Protein AF-A0A7C0UK29-F1 (afdb_monomer)

Solvent-accessible surface area (backbone atoms only — not comparable to full-atom values): 3893 Å² total; per-residue (Å²): 133,86,81,76,54,87,86,85,76,58,69,71,56,53,54,50,50,58,52,37,49,76,75,37,52,72,60,38,53,41,48,51,55,51,51,52,49,41,42,78,42,76,79,78,51,52,72,42,64,77,99,39,57,94,43,62,56,80,86,78,121

Mean predicted aligned error: 4.21 Å

Foldseek 3Di:
DQDFDDDDDDPVRVVVLVVCCVVPVPQSVLVVVVVSVCRRPVPPAQQDDDPRGPDGDDDRD

Secondary structure (DSSP, 8-state):
--PPPP----HHHHHHHHHHHHH-HHHHHHHHHHHHHHHH-TTSSEEP-GGGTT-EE----

Radius of gyration: 12.96 Å; Cα contacts (8 Å, |Δi|>4): 41; chains: 1; bounding box: 26×35×25 Å

Structure (mmCIF, N/CA/C/O backbone):
data_AF-A0A7C0UK29-F1
#
_entry.id   AF-A0A7C0UK29-F1
#
loop_
_atom_site.group_PDB
_atom_site.id
_atom_site.type_symbol
_atom_site.label_atom_id
_atom_site.label_alt_id
_atom_site.label_comp_id
_atom_site.label_asym_id
_atom_site.label_entity_id
_atom_site.label_seq_id
_atom_site.pdbx_PDB_ins_code
_atom_site.Cartn_x
_atom_site.Cartn_y
_atom_site.Cartn_z
_atom_site.occupancy
_atom_site.B_iso_or_equiv
_atom_site.auth_seq_id
_atom_site.auth_comp_id
_atom_site.auth_asym_id
_atom_site.auth_atom_id
_atom_site.pdbx_PDB_model_num
ATOM 1 N N . MET A 1 1 ? 13.906 16.602 -13.075 1.00 41.03 1 MET A N 1
ATOM 2 C CA . MET A 1 1 ? 12.437 16.454 -13.071 1.00 41.03 1 MET A CA 1
ATOM 3 C C . MET A 1 1 ? 12.154 14.967 -12.963 1.00 41.03 1 MET A C 1
ATOM 5 O O . MET A 1 1 ? 12.434 14.253 -13.912 1.00 41.03 1 MET A O 1
ATOM 9 N N . THR A 1 2 ? 11.776 14.463 -11.791 1.00 53.25 2 THR A N 1
ATOM 10 C CA . THR A 1 2 ? 11.412 13.047 -11.634 1.00 53.25 2 THR A CA 1
ATOM 11 C C . THR A 1 2 ? 10.042 12.840 -12.269 1.00 53.25 2 THR A C 1
ATOM 13 O O . THR A 1 2 ? 9.064 13.434 -11.824 1.00 53.25 2 THR A O 1
ATOM 16 N N . GLU A 1 3 ? 9.976 12.060 -13.346 1.00 60.81 3 GLU A N 1
ATOM 17 C CA . GLU A 1 3 ? 8.705 11.699 -13.975 1.00 60.81 3 GLU A CA 1
ATOM 18 C C . GLU A 1 3 ? 7.857 10.911 -12.970 1.00 60.81 3 GLU A C 1
ATOM 20 O O . GLU A 1 3 ? 8.260 9.855 -12.477 1.00 60.81 3 GLU A O 1
ATOM 25 N N . ALA A 1 4 ? 6.697 11.459 -12.609 1.00 69.38 4 ALA A N 1
ATOM 26 C CA . ALA A 1 4 ? 5.773 10.809 -11.696 1.00 69.38 4 ALA A CA 1
ATOM 27 C C . ALA A 1 4 ? 5.042 9.684 -12.438 1.00 69.38 4 ALA A C 1
ATOM 29 O O . ALA A 1 4 ? 4.322 9.930 -13.407 1.00 69.38 4 ALA A O 1
ATOM 30 N N . TYR A 1 5 ? 5.209 8.446 -11.978 1.00 81.50 5 TYR A N 1
ATOM 31 C CA . TYR A 1 5 ? 4.491 7.307 -12.540 1.00 81.50 5 TYR A CA 1
ATOM 32 C C . TYR A 1 5 ? 2.981 7.448 -12.298 1.00 81.50 5 TYR A C 1
ATOM 34 O O . TYR A 1 5 ? 2.530 7.741 -11.188 1.00 81.50 5 TYR A O 1
ATOM 42 N N . ALA A 1 6 ? 2.172 7.179 -13.322 1.00 86.94 6 ALA A N 1
ATOM 43 C CA . ALA A 1 6 ? 0.739 6.991 -13.130 1.00 86.94 6 ALA A CA 1
ATOM 44 C C . ALA A 1 6 ? 0.472 5.652 -12.419 1.00 86.94 6 ALA A C 1
ATOM 46 O O . ALA A 1 6 ? 1.186 4.669 -12.629 1.00 86.94 6 ALA A O 1
ATOM 47 N N . PHE A 1 7 ? -0.570 5.593 -11.585 1.00 89.44 7 PHE A N 1
ATOM 48 C CA . PHE A 1 7 ? -0.951 4.377 -10.867 1.00 89.44 7 PHE A CA 1
ATOM 49 C C . PHE A 1 7 ? -2.433 4.050 -11.043 1.00 89.44 7 PHE A C 1
ATOM 51 O O . PHE A 1 7 ? -3.286 4.934 -11.115 1.00 89.44 7 PHE A O 1
ATOM 58 N N . GLU A 1 8 ? -2.745 2.757 -11.027 1.00 94.06 8 GLU A N 1
ATOM 59 C CA . GLU A 1 8 ? -4.113 2.248 -11.015 1.00 94.06 8 GLU A CA 1
ATOM 60 C C . GLU A 1 8 ? -4.381 1.480 -9.713 1.00 94.06 8 GLU A C 1
ATOM 62 O O . GLU A 1 8 ? -3.539 0.729 -9.214 1.00 94.06 8 GLU A O 1
ATOM 67 N N . VAL A 1 9 ? -5.582 1.642 -9.152 1.00 93.88 9 VAL A N 1
ATOM 68 C CA . VAL A 1 9 ? -6.020 0.923 -7.950 1.00 93.88 9 VAL A CA 1
ATOM 69 C C . VAL A 1 9 ? -7.172 -0.009 -8.302 1.00 93.88 9 VAL A C 1
ATOM 71 O O . VAL A 1 9 ? -8.285 0.442 -8.577 1.00 93.88 9 VAL A O 1
ATOM 74 N N . LYS A 1 10 ? -6.941 -1.324 -8.186 1.00 95.31 10 LYS A N 1
ATOM 75 C CA . LYS A 1 10 ? -7.988 -2.342 -8.380 1.00 95.31 10 LYS A CA 1
ATOM 76 C C . LYS A 1 10 ? -9.221 -2.042 -7.519 1.00 95.31 10 LYS A C 1
ATOM 78 O O . LYS A 1 10 ? -9.107 -1.700 -6.337 1.00 95.31 10 LYS A O 1
ATOM 83 N N . LYS A 1 11 ? -10.420 -2.271 -8.069 1.00 95.94 11 LYS A N 1
ATOM 84 C CA . LYS A 1 11 ? -11.714 -2.028 -7.392 1.00 95.94 11 LYS A CA 1
ATOM 85 C C . LYS A 1 11 ? -11.799 -2.684 -6.008 1.00 95.94 11 LYS A C 1
ATOM 87 O O . LYS A 1 11 ? -12.294 -2.073 -5.060 1.00 95.94 11 LYS A O 1
ATOM 92 N N . THR A 1 12 ? -11.268 -3.898 -5.872 1.00 95.81 12 THR A N 1
ATOM 93 C CA . THR A 1 12 ? -11.226 -4.648 -4.606 1.00 95.81 12 THR A CA 1
ATOM 94 C C . THR A 1 12 ? -10.376 -3.948 -3.543 1.00 95.81 12 THR A C 1
ATOM 96 O O . THR A 1 12 ? -10.792 -3.852 -2.387 1.00 95.81 12 THR A O 1
ATOM 99 N N . LEU A 1 13 ? -9.222 -3.392 -3.924 1.00 94.12 13 LEU A N 1
ATOM 100 C CA . LEU A 1 13 ? -8.367 -2.616 -3.027 1.00 94.12 13 LEU A CA 1
ATOM 101 C C . LEU A 1 13 ? -9.035 -1.290 -2.643 1.00 94.12 13 LEU A C 1
ATOM 103 O O . LEU A 1 13 ? -9.084 -0.962 -1.460 1.00 94.12 13 LEU A O 1
ATOM 107 N N . LYS A 1 14 ? -9.649 -0.581 -3.600 1.00 95.81 14 LYS A N 1
ATOM 108 C CA . LYS A 1 14 ? -10.388 0.669 -3.337 1.00 95.81 14 LYS A CA 1
ATOM 109 C C . LYS A 1 14 ? -11.490 0.478 -2.286 1.00 95.81 14 LYS A C 1
ATOM 111 O O . LYS A 1 14 ? -11.647 1.304 -1.387 1.00 95.81 14 LYS A O 1
ATOM 116 N N . GLN A 1 15 ? -12.224 -0.635 -2.347 1.00 96.25 15 GLN A N 1
ATOM 117 C CA . GLN A 1 15 ? -13.243 -0.968 -1.346 1.00 96.25 15 GLN A CA 1
ATOM 118 C C . GLN A 1 15 ? -12.646 -1.254 0.039 1.00 96.25 15 GLN A C 1
ATOM 120 O O . GLN A 1 15 ? -13.188 -0.772 1.037 1.00 96.25 15 GLN A O 1
ATOM 125 N N . LYS A 1 16 ? -11.532 -1.996 0.113 1.00 95.00 16 LYS A N 1
ATOM 126 C CA . LYS A 1 16 ? -10.821 -2.255 1.378 1.00 95.00 16 LYS A CA 1
ATOM 127 C C . LYS A 1 16 ? -10.318 -0.956 2.004 1.00 95.00 16 LYS A C 1
ATOM 129 O O . LYS A 1 16 ? -10.608 -0.704 3.168 1.00 95.00 16 LYS A O 1
ATOM 134 N N . LEU A 1 17 ? -9.680 -0.094 1.215 1.00 94.81 17 LEU A N 1
ATOM 135 C CA . LEU A 1 17 ? -9.209 1.222 1.652 1.00 94.81 17 LEU A CA 1
ATOM 136 C C . LEU A 1 17 ? -10.346 2.095 2.195 1.00 94.81 17 LEU A C 1
ATOM 138 O O . LEU A 1 17 ? -10.197 2.710 3.245 1.00 94.81 17 LEU A O 1
ATOM 142 N N . ARG A 1 18 ? -11.520 2.090 1.546 1.00 95.88 18 ARG A N 1
ATOM 143 C CA . ARG A 1 18 ? -12.701 2.820 2.039 1.00 95.88 18 ARG A CA 1
ATOM 144 C C . ARG A 1 18 ? -13.174 2.318 3.406 1.00 95.88 18 ARG A C 1
ATOM 146 O O . ARG A 1 18 ? -13.645 3.119 4.205 1.00 95.88 18 ARG A O 1
ATOM 153 N N . ARG A 1 19 ? -13.091 1.006 3.661 1.00 96.62 19 ARG A N 1
ATOM 154 C CA . ARG A 1 19 ? -13.438 0.411 4.963 1.00 96.62 19 ARG A CA 1
ATOM 155 C C . ARG A 1 19 ? -12.391 0.753 6.021 1.00 96.62 19 ARG A C 1
ATOM 157 O O . ARG A 1 19 ? -12.778 1.150 7.111 1.00 96.62 19 ARG A O 1
ATOM 164 N N . ILE A 1 20 ? -11.105 0.655 5.678 1.00 94.94 20 ILE A N 1
ATOM 165 C CA . ILE A 1 20 ? -9.988 0.998 6.567 1.00 94.94 20 ILE A CA 1
ATOM 166 C C . ILE A 1 20 ? -10.085 2.463 6.987 1.00 94.94 20 ILE A C 1
ATOM 168 O O . ILE A 1 20 ? -10.148 2.726 8.175 1.00 94.94 20 ILE A O 1
ATOM 172 N N . ARG A 1 21 ? -10.258 3.401 6.046 1.00 95.81 21 ARG A N 1
ATOM 173 C CA . ARG A 1 21 ? -10.399 4.837 6.347 1.00 95.81 21 ARG A CA 1
ATOM 174 C C . ARG A 1 21 ? -11.485 5.150 7.386 1.00 95.81 21 ARG A C 1
ATOM 176 O O . ARG A 1 21 ? -11.376 6.135 8.094 1.00 95.81 21 ARG A O 1
ATOM 183 N N . LYS A 1 22 ? -12.560 4.355 7.438 1.00 96.12 22 LYS A N 1
ATOM 184 C CA . LYS A 1 22 ? -13.656 4.548 8.404 1.00 96.12 22 LYS A CA 1
ATOM 185 C C . LYS A 1 22 ? -13.368 3.949 9.782 1.00 96.12 22 LYS A C 1
ATOM 187 O O . LYS A 1 22 ? -13.995 4.370 10.742 1.00 96.12 22 LYS A O 1
ATOM 192 N N . LYS A 1 23 ? -12.518 2.922 9.853 1.00 96.19 23 LYS A N 1
ATOM 193 C CA . LYS A 1 23 ? -12.253 2.149 11.075 1.00 96.19 23 LYS A CA 1
ATOM 194 C C . LYS A 1 23 ? -10.936 2.535 11.745 1.00 96.19 23 LYS A C 1
ATOM 196 O O . LYS A 1 23 ? -10.861 2.523 12.961 1.00 96.19 23 LYS A O 1
ATOM 201 N N . ASP A 1 24 ? -9.921 2.836 10.943 1.00 95.94 24 ASP A N 1
ATOM 202 C CA . ASP A 1 24 ? -8.545 3.071 11.362 1.00 95.94 24 ASP A CA 1
ATOM 203 C C . ASP A 1 24 ? -7.888 4.084 10.408 1.00 95.94 24 ASP A C 1
ATOM 205 O O . ASP A 1 24 ? -7.336 3.753 9.348 1.00 95.94 24 ASP A O 1
ATOM 209 N N . THR A 1 25 ? -8.028 5.359 10.766 1.00 94.88 25 THR A N 1
ATOM 210 C CA . THR A 1 25 ? -7.456 6.482 10.016 1.00 94.88 25 THR A CA 1
ATOM 211 C C . THR A 1 25 ? -5.921 6.466 10.027 1.00 9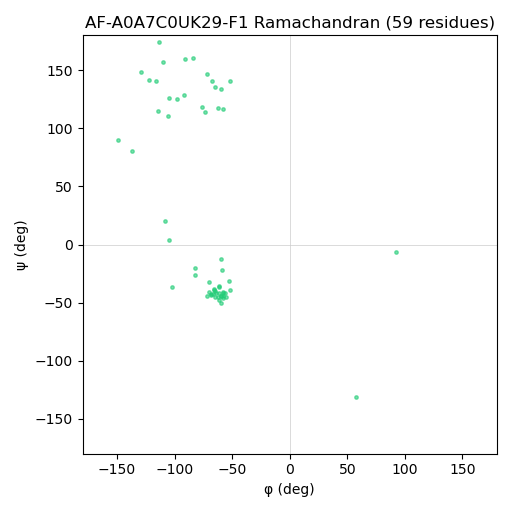4.88 25 THR A C 1
ATOM 213 O O . THR A 1 25 ? -5.346 6.632 8.948 1.00 94.88 25 THR A O 1
ATOM 216 N N . PRO A 1 26 ? -5.230 6.231 11.165 1.00 95.69 26 PRO A N 1
ATOM 217 C CA . PRO A 1 26 ? -3.768 6.135 11.178 1.00 95.69 26 PRO A CA 1
ATOM 218 C C . PRO A 1 26 ? -3.221 5.083 10.208 1.00 95.69 26 PRO A C 1
ATOM 220 O O . PRO A 1 26 ? -2.309 5.376 9.427 1.00 95.69 26 PRO A O 1
ATOM 223 N N . PHE A 1 27 ? -3.815 3.888 10.185 1.00 95.31 27 PHE A N 1
ATOM 224 C CA . PHE A 1 27 ? -3.401 2.836 9.262 1.00 95.31 27 PHE A CA 1
ATOM 225 C C . PHE A 1 27 ? -3.680 3.217 7.802 1.00 95.31 27 PHE A C 1
ATOM 227 O O . PHE A 1 27 ? -2.845 2.986 6.927 1.00 95.31 27 PHE A O 1
ATOM 234 N N . PHE A 1 28 ? -4.813 3.868 7.510 1.00 96.06 28 PHE A N 1
ATOM 235 C CA . PHE A 1 28 ? -5.101 4.37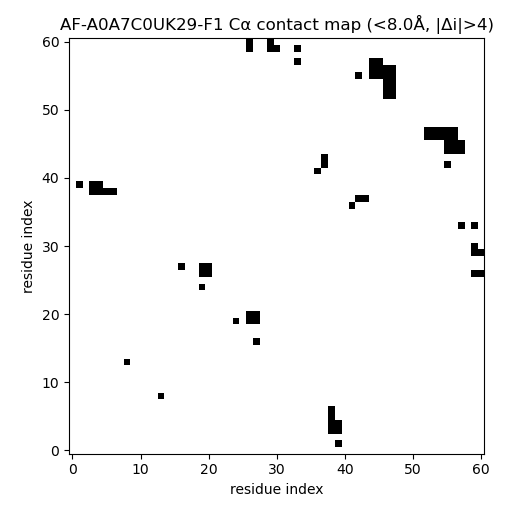7 6.164 1.00 96.06 28 PHE A CA 1
ATOM 236 C C . PHE A 1 28 ? -4.033 5.364 5.664 1.00 96.06 28 PHE A C 1
ATOM 238 O O . PHE A 1 28 ? -3.577 5.257 4.522 1.00 96.06 28 PHE A O 1
ATOM 245 N N . GLU A 1 29 ? -3.598 6.294 6.514 1.00 96.00 29 GLU A N 1
ATOM 246 C CA . GLU A 1 29 ? -2.554 7.259 6.164 1.00 96.00 29 GLU A CA 1
ATOM 247 C C . GLU A 1 29 ? -1.170 6.592 6.036 1.00 96.00 29 GLU A C 1
ATOM 249 O O . GLU A 1 29 ? -0.377 6.954 5.163 1.00 96.00 29 GLU A O 1
ATOM 254 N N . ALA A 1 30 ? -0.883 5.538 6.811 1.00 96.12 30 ALA A N 1
ATOM 255 C CA . ALA A 1 30 ? 0.295 4.694 6.588 1.00 96.12 30 ALA A CA 1
ATOM 256 C C . ALA A 1 30 ? 0.279 4.034 5.196 1.00 96.12 30 ALA A C 1
ATOM 258 O O . ALA A 1 30 ? 1.285 4.084 4.483 1.00 96.12 30 ALA A O 1
ATOM 259 N N . VAL A 1 31 ? -0.867 3.496 4.758 1.00 95.44 31 VAL A N 1
ATOM 260 C CA . VAL A 1 31 ? -1.012 2.926 3.407 1.00 95.44 31 VAL A CA 1
ATOM 261 C C . VAL A 1 31 ? -0.810 3.987 2.324 1.00 95.44 31 VAL A C 1
ATOM 263 O O . VAL A 1 31 ? -0.078 3.740 1.367 1.00 95.44 31 VAL A O 1
ATOM 266 N N . LYS A 1 32 ? -1.406 5.178 2.465 1.00 94.50 32 LYS A N 1
ATOM 267 C CA . LYS A 1 32 ? -1.220 6.284 1.508 1.00 94.50 32 LYS A CA 1
ATOM 268 C C . LYS A 1 32 ? 0.244 6.687 1.353 1.00 94.50 32 LYS A C 1
ATOM 270 O O . LYS A 1 32 ? 0.716 6.810 0.226 1.00 94.50 32 LYS A O 1
ATOM 275 N N . ARG A 1 33 ? 0.976 6.836 2.463 1.00 94.81 33 ARG A N 1
ATOM 276 C CA . ARG A 1 33 ? 2.419 7.139 2.430 1.00 94.81 33 ARG A CA 1
ATOM 277 C C . ARG A 1 33 ? 3.194 6.076 1.660 1.00 94.81 33 ARG A C 1
ATOM 279 O O . ARG A 1 33 ? 4.060 6.396 0.855 1.00 94.81 33 ARG A O 1
ATOM 286 N N . LYS A 1 34 ? 2.843 4.804 1.852 1.00 94.69 34 LYS A N 1
ATOM 287 C CA . LYS A 1 34 ? 3.436 3.700 1.093 1.00 94.69 34 LYS A CA 1
ATOM 288 C C . LYS A 1 34 ? 3.082 3.745 -0.393 1.00 94.69 34 LYS A C 1
ATOM 290 O O . LYS A 1 34 ? 3.954 3.484 -1.212 1.00 94.69 34 LYS A O 1
ATOM 295 N N . MET A 1 35 ? 1.856 4.118 -0.761 1.00 93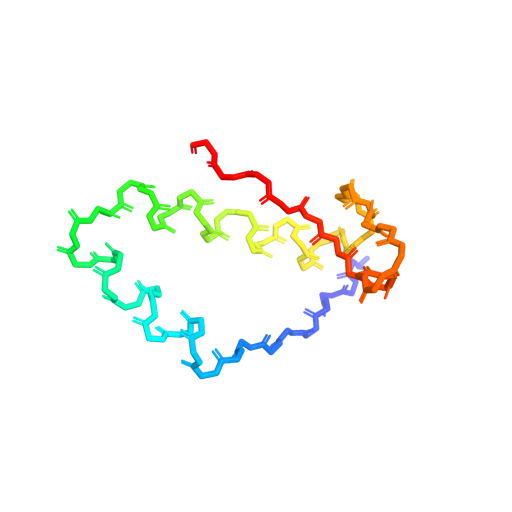.62 35 MET A N 1
ATOM 296 C CA . MET A 1 35 ? 1.481 4.308 -2.169 1.00 93.62 35 MET A CA 1
ATOM 297 C C . MET A 1 35 ? 2.302 5.417 -2.838 1.00 93.62 35 MET A C 1
ATOM 299 O O . MET A 1 35 ? 2.771 5.207 -3.951 1.00 93.62 35 MET A O 1
ATOM 303 N N . ALA A 1 36 ? 2.541 6.542 -2.155 1.00 92.56 36 ALA A N 1
ATOM 304 C CA . ALA A 1 36 ? 3.409 7.608 -2.665 1.00 92.56 36 ALA A CA 1
ATOM 305 C C . ALA A 1 36 ? 4.840 7.102 -2.923 1.00 92.56 36 ALA A C 1
ATOM 307 O O . ALA A 1 36 ? 5.374 7.292 -4.009 1.00 92.56 36 ALA A O 1
ATOM 308 N N . GLN A 1 37 ? 5.405 6.329 -1.988 1.00 92.69 37 GLN A N 1
ATOM 309 C CA . GLN A 1 37 ? 6.720 5.697 -2.167 1.00 92.69 37 GLN A CA 1
ATOM 310 C C . GLN A 1 37 ? 6.758 4.720 -3.356 1.00 92.69 37 GLN A C 1
ATOM 312 O O . GLN A 1 37 ? 7.782 4.609 -4.025 1.00 92.69 37 GLN A O 1
ATOM 317 N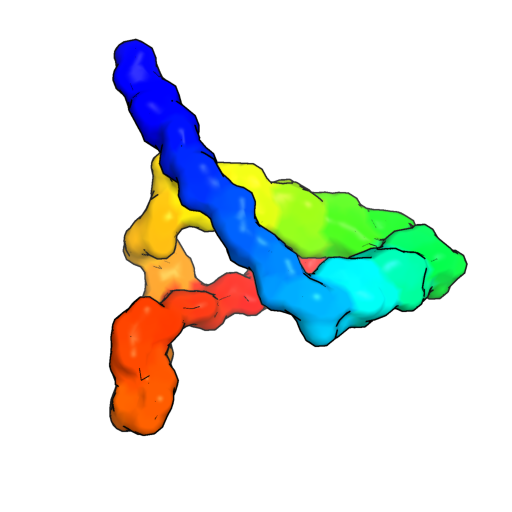 N . VAL A 1 38 ? 5.669 3.983 -3.623 1.00 92.56 38 VAL A N 1
ATOM 318 C CA . VAL A 1 38 ? 5.570 3.121 -4.820 1.00 92.56 38 VAL A CA 1
ATOM 319 C C . VAL A 1 38 ? 5.593 3.961 -6.097 1.00 92.56 38 VAL A C 1
ATOM 321 O O . VAL A 1 38 ? 6.219 3.545 -7.063 1.00 92.56 38 VAL A O 1
ATOM 324 N N . ILE A 1 39 ? 4.921 5.113 -6.107 1.00 92.12 39 ILE A N 1
ATOM 325 C CA . ILE A 1 39 ? 4.865 6.007 -7.271 1.00 92.12 39 ILE A CA 1
ATOM 326 C C . ILE A 1 39 ? 6.235 6.634 -7.538 1.00 92.12 39 ILE A C 1
ATOM 328 O O . ILE A 1 39 ? 6.663 6.675 -8.682 1.00 92.12 39 ILE A O 1
ATOM 332 N N . GLU A 1 40 ? 6.942 7.076 -6.498 1.00 91.88 40 GLU A N 1
ATOM 333 C CA . GLU A 1 40 ? 8.281 7.668 -6.632 1.00 91.88 40 GLU A CA 1
ATOM 334 C C . GLU A 1 40 ? 9.339 6.627 -7.024 1.00 91.88 40 GLU A C 1
ATOM 336 O O . GLU A 1 40 ? 10.193 6.879 -7.874 1.00 91.88 40 GLU A O 1
ATOM 341 N N . HIS A 1 41 ? 9.271 5.431 -6.432 1.00 91.25 41 HIS A N 1
ATOM 342 C CA . HIS A 1 4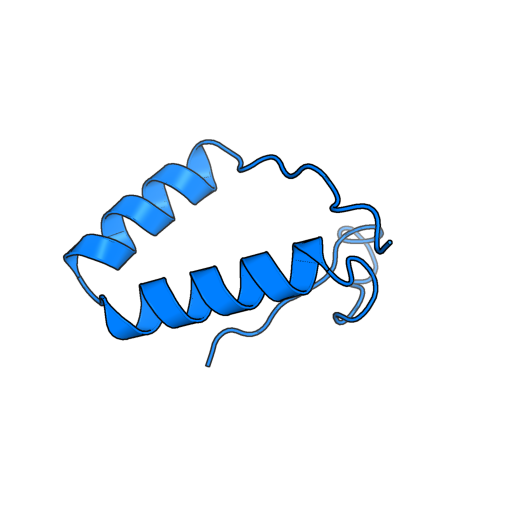1 ? 10.253 4.369 -6.641 1.00 91.25 41 HIS A CA 1
ATOM 343 C C . HIS A 1 41 ? 9.579 2.996 -6.813 1.00 91.25 41 HIS A C 1
ATOM 345 O O . HIS A 1 41 ? 9.590 2.177 -5.891 1.00 91.25 41 HIS A O 1
ATOM 351 N N . PRO A 1 42 ? 9.048 2.645 -7.995 1.00 90.25 42 PRO A N 1
ATOM 352 C CA . PRO A 1 42 ? 8.274 1.408 -8.179 1.00 90.25 42 PRO A CA 1
ATOM 353 C C . PRO A 1 42 ? 9.028 0.110 -7.841 1.00 90.25 42 PRO A C 1
ATOM 355 O O . PRO A 1 42 ? 8.422 -0.925 -7.548 1.00 90.25 42 PRO A O 1
ATOM 358 N N . THR A 1 43 ? 10.363 0.140 -7.860 1.00 91.62 43 THR A N 1
ATOM 359 C CA . THR A 1 43 ? 11.228 -1.040 -7.752 1.00 91.62 43 THR A CA 1
ATOM 360 C C . THR A 1 43 ? 11.917 -1.234 -6.395 1.00 91.62 43 THR A C 1
ATOM 362 O O . THR A 1 43 ? 12.678 -2.191 -6.249 1.00 91.62 43 THR A O 1
ATOM 365 N N . HIS A 1 44 ? 11.649 -0.411 -5.376 1.00 90.25 44 HIS A N 1
ATOM 366 C CA . HIS A 1 44 ? 12.395 -0.496 -4.106 1.00 90.25 44 HIS A CA 1
ATOM 367 C C . HIS A 1 44 ? 11.891 -1.583 -3.132 1.00 90.25 44 HIS A C 1
ATOM 369 O O . HIS A 1 44 ? 12.623 -2.019 -2.246 1.00 90.25 44 HIS A O 1
ATOM 375 N N . TYR A 1 45 ? 10.651 -2.062 -3.285 1.00 94.75 45 TYR A N 1
ATOM 376 C CA . TYR A 1 45 ? 10.062 -3.063 -2.382 1.00 94.75 45 TYR A CA 1
ATOM 377 C C . TYR A 1 45 ? 10.414 -4.514 -2.727 1.00 94.75 45 TYR A C 1
ATOM 379 O O . TYR A 1 45 ? 10.737 -4.837 -3.872 1.00 94.75 45 TYR A O 1
ATOM 387 N N . LYS A 1 46 ? 10.266 -5.420 -1.745 1.00 94.25 46 LYS A N 1
ATOM 388 C CA . LYS A 1 46 ? 10.645 -6.839 -1.854 1.00 94.25 46 LYS A CA 1
ATOM 389 C C . LYS A 1 46 ? 9.911 -7.534 -3.014 1.00 94.25 46 LYS A C 1
ATOM 391 O O . LYS A 1 46 ? 8.687 -7.677 -2.931 1.00 94.25 46 LYS A O 1
ATOM 396 N N . PRO A 1 47 ? 10.619 -8.018 -4.050 1.00 96.62 47 PRO A N 1
ATOM 397 C CA . PRO A 1 47 ? 10.002 -8.822 -5.096 1.00 96.62 47 PRO A CA 1
AT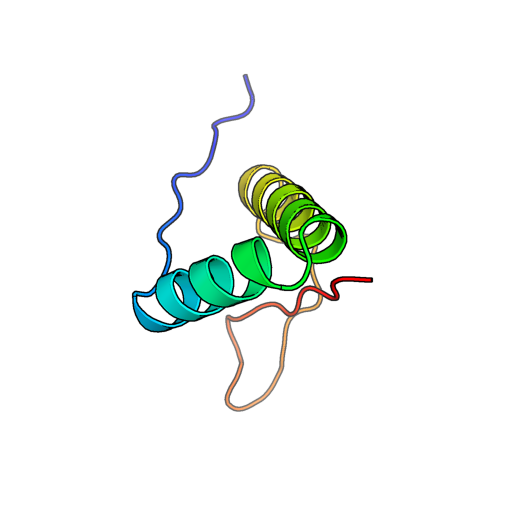OM 398 C C . PRO A 1 47 ? 9.552 -10.172 -4.530 1.00 96.62 47 PRO A C 1
ATOM 400 O O . PRO A 1 47 ? 10.233 -10.774 -3.693 1.00 96.62 47 PRO A O 1
ATOM 403 N N . LEU A 1 48 ? 8.389 -10.643 -4.974 1.00 96.69 48 LEU A N 1
ATOM 404 C CA . LEU A 1 48 ? 7.891 -11.976 -4.646 1.00 96.69 48 LEU A CA 1
ATOM 405 C C . LEU A 1 48 ? 8.335 -13.000 -5.705 1.00 96.69 48 LEU A C 1
ATOM 407 O O . LEU A 1 48 ? 8.746 -12.646 -6.811 1.00 96.69 48 LEU A O 1
ATOM 411 N N . ARG A 1 49 ? 8.324 -14.284 -5.326 1.00 95.69 49 ARG A N 1
ATOM 412 C CA . ARG A 1 49 ? 8.808 -15.415 -6.140 1.00 95.69 49 ARG A CA 1
ATOM 413 C C . ARG A 1 49 ? 7.653 -16.350 -6.531 1.00 95.69 49 ARG A C 1
ATOM 415 O O . ARG A 1 49 ? 6.539 -16.194 -6.032 1.00 95.69 49 ARG A O 1
ATOM 422 N N . SER A 1 50 ? 7.947 -1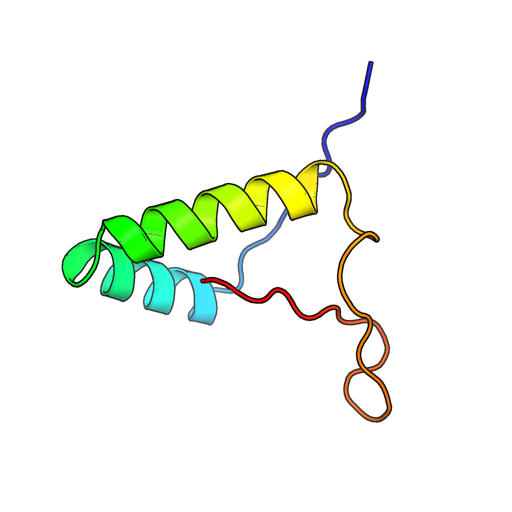7.346 -7.374 1.00 95.00 50 SER A N 1
ATOM 423 C CA . SER A 1 50 ? 6.993 -18.372 -7.834 1.00 95.00 50 SER A CA 1
ATOM 424 C C . SER A 1 50 ? 5.770 -17.740 -8.528 1.00 95.00 50 SER A C 1
ATOM 426 O O . SER A 1 50 ? 5.949 -16.846 -9.353 1.00 95.00 50 SER A O 1
ATOM 428 N N . ASN A 1 51 ? 4.546 -18.134 -8.169 1.00 95.62 51 ASN A N 1
ATOM 429 C CA . ASN A 1 51 ? 3.281 -17.638 -8.735 1.00 95.62 51 ASN A CA 1
ATOM 430 C C . ASN A 1 51 ? 3.061 -16.121 -8.578 1.00 95.62 51 ASN A C 1
ATOM 432 O O . ASN A 1 51 ? 2.154 -15.560 -9.182 1.00 95.62 51 ASN A O 1
ATOM 436 N N . LEU A 1 52 ? 3.875 -15.451 -7.756 1.00 95.06 52 LEU A N 1
ATOM 437 C CA . LEU A 1 52 ? 3.843 -14.005 -7.534 1.00 95.06 52 LEU A CA 1
ATOM 438 C C . LEU A 1 52 ? 5.053 -13.295 -8.171 1.00 95.06 52 LEU A C 1
ATOM 440 O O . LEU A 1 52 ? 5.411 -12.184 -7.777 1.00 95.06 52 LEU A O 1
ATOM 444 N N . LYS A 1 53 ? 5.714 -13.924 -9.151 1.00 94.62 53 LYS A N 1
ATOM 445 C CA . LYS A 1 53 ? 6.759 -13.268 -9.945 1.00 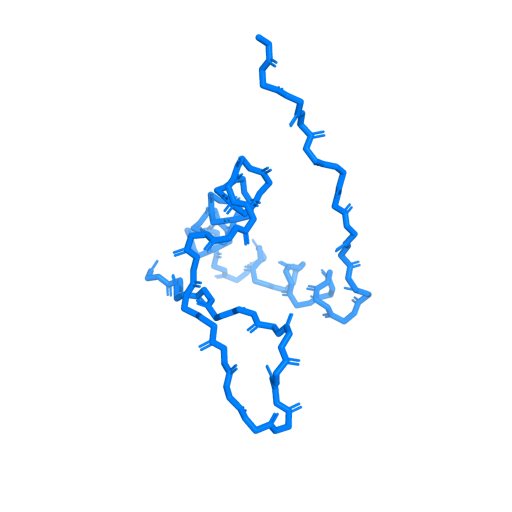94.62 53 LYS A CA 1
ATOM 446 C C . LYS A 1 53 ? 6.167 -12.043 -10.654 1.00 94.62 53 LYS A C 1
ATOM 448 O O . LYS A 1 53 ? 5.090 -12.111 -11.234 1.00 94.62 53 LYS A O 1
ATOM 453 N N . GLY A 1 54 ? 6.875 -10.918 -10.587 1.00 92.88 54 GLY A N 1
ATOM 454 C CA . GLY A 1 54 ? 6.437 -9.647 -11.178 1.00 92.88 54 GLY A CA 1
ATOM 455 C C . GLY A 1 54 ? 5.651 -8.734 -10.231 1.00 92.88 54 GLY A C 1
ATOM 456 O O . GLY A 1 54 ? 5.425 -7.578 -10.573 1.00 92.88 54 GLY A O 1
ATOM 457 N N . VAL A 1 55 ? 5.303 -9.190 -9.020 1.00 94.62 55 VAL A N 1
ATOM 458 C CA . VAL A 1 55 ? 4.726 -8.323 -7.978 1.00 94.62 55 VAL A CA 1
ATOM 459 C C . VAL A 1 55 ? 5.694 -8.086 -6.819 1.00 94.62 55 VAL A C 1
ATOM 461 O O . VAL A 1 55 ? 6.617 -8.865 -6.561 1.00 94.62 55 VAL A O 1
ATOM 464 N N . ARG A 1 56 ? 5.480 -6.983 -6.097 1.00 95.69 56 ARG A N 1
ATOM 465 C CA . ARG A 1 56 ? 6.305 -6.553 -4.961 1.00 95.69 56 ARG A CA 1
ATOM 466 C C . ARG A 1 56 ? 5.455 -6.414 -3.705 1.00 95.69 56 ARG A C 1
ATOM 468 O O . ARG A 1 56 ? 4.315 -5.961 -3.767 1.00 95.69 56 ARG A O 1
ATOM 475 N N . ARG A 1 57 ? 6.006 -6.814 -2.557 1.00 95.12 57 ARG A N 1
ATOM 476 C CA . ARG A 1 57 ? 5.323 -6.757 -1.261 1.00 95.12 57 ARG A CA 1
ATOM 477 C C . ARG A 1 57 ? 5.730 -5.517 -0.485 1.00 95.12 57 ARG A C 1
ATOM 479 O O . ARG A 1 57 ? 6.905 -5.339 -0.168 1.00 95.12 57 ARG A O 1
ATOM 486 N N . VAL A 1 58 ? 4.728 -4.742 -0.094 1.00 95.31 58 VAL A N 1
ATOM 487 C CA . VAL A 1 58 ? 4.874 -3.593 0.796 1.00 95.31 58 VAL A CA 1
ATOM 488 C C . VAL A 1 58 ? 4.351 -3.975 2.171 1.00 95.31 58 VAL A C 1
ATOM 490 O O . VAL A 1 58 ? 3.227 -4.458 2.292 1.00 95.31 58 VAL A O 1
ATOM 493 N N . HIS A 1 59 ? 5.170 -3.797 3.203 1.00 94.25 59 HIS A N 1
ATOM 494 C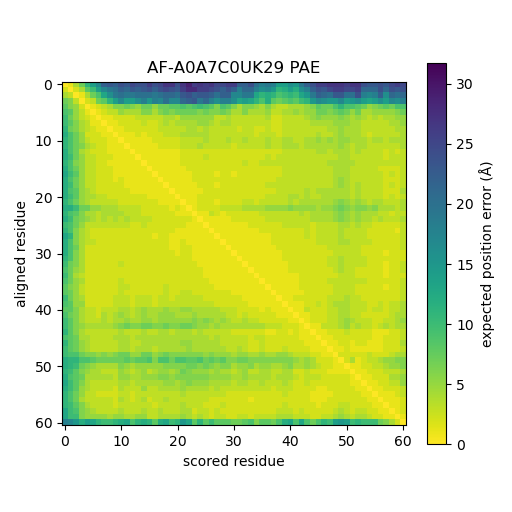 CA . HIS A 1 59 ? 4.720 -3.952 4.580 1.00 94.25 59 HIS A CA 1
ATOM 495 C C . HIS A 1 59 ? 4.253 -2.593 5.107 1.00 94.25 59 HIS A C 1
ATOM 497 O O . HIS A 1 59 ? 4.969 -1.596 4.979 1.00 94.25 59 HIS A O 1
ATOM 503 N N . VAL A 1 60 ? 3.048 -2.566 5.666 1.00 89.75 60 VAL A N 1
ATOM 504 C CA . VAL A 1 60 ? 2.451 -1.385 6.293 1.00 89.75 60 VAL A CA 1
ATOM 505 C C . VAL A 1 60 ? 2.517 -1.643 7.792 1.00 89.75 60 VAL A C 1
ATOM 507 O O . VAL A 1 60 ? 1.884 -2.587 8.261 1.00 89.75 60 VAL A O 1
ATOM 510 N N . LYS A 1 61 ? 3.373 -0.887 8.480 1.00 74.12 61 LYS A N 1
ATOM 511 C CA . LYS A 1 61 ? 3.451 -0.863 9.941 1.00 74.12 61 LYS A CA 1
ATOM 512 C C . LYS A 1 61 ? 2.478 0.175 10.473 1.00 74.12 61 LYS A C 1
ATOM 514 O O . LYS A 1 61 ? 2.294 1.188 9.755 1.00 74.12 61 LYS A O 1
#

pLDDT: mean 91.27, std 10.33, range [41.03, 96.69]

Sequence (61 aa):
MTEAYAFEVKKTLKQKLRRIRKKDTPFFEAVKRKMAQVIEHPTHYKPLRSNLKGVRRVHVK